Protein AF-A0A316QY77-F1 (afdb_monomer_lite)

pLDDT: mean 83.83, std 14.57, range [54.03, 97.31]

Foldseek 3Di:
DEAAPVCQDVCCDDVSVNQVVVCVVVVDNDDYYYPVRVVVVVVVVVVVVVVVDDDPCPVPDDDDD

Secondary structure (DSSP, 8-state):
-EE-GGGHHHHH-GGGHHHHHHHHHH-S----EEHHHHHHHHHHHHHHHHHTT--TTTT--PPP-

Radius of gyration: 19.52 Å; chains: 1; bounding box: 30×34×57 Å

Structure (mmCIF, N/CA/C/O backbone):
data_AF-A0A316QY77-F1
#
_entry.id   AF-A0A316QY77-F1
#
loop_
_atom_site.group_PDB
_atom_site.id
_atom_site.type_symbol
_atom_site.label_atom_id
_atom_site.label_alt_id
_atom_site.label_comp_id
_atom_site.label_asym_id
_atom_site.label_entity_id
_atom_site.label_seq_id
_atom_site.pdbx_PDB_ins_code
_atom_site.Cartn_x
_atom_site.Cartn_y
_atom_site.Cartn_z
_atom_site.occupancy
_atom_site.B_iso_or_equiv
_atom_site.auth_seq_id
_atom_site.auth_comp_id
_atom_site.auth_asym_id
_atom_site.auth_atom_id
_atom_site.pdbx_PDB_model_num
ATOM 1 N N . VAL A 1 1 ? -2.383 -3.105 -5.766 1.00 91.31 1 VAL A N 1
ATOM 2 C CA . VAL A 1 1 ? -2.567 -1.864 -6.558 1.00 91.31 1 VAL A CA 1
ATOM 3 C C . VAL A 1 1 ? -1.193 -1.381 -6.978 1.00 91.31 1 VAL A C 1
ATOM 5 O O . VAL A 1 1 ? -0.299 -1.406 -6.141 1.00 91.31 1 VAL A O 1
ATOM 8 N N . VAL A 1 2 ? -1.019 -0.996 -8.243 1.00 93.62 2 VAL A N 1
ATOM 9 C CA . VAL A 1 2 ? 0.254 -0.464 -8.756 1.00 93.62 2 VAL A CA 1
ATOM 10 C C . VAL A 1 2 ? 0.103 1.037 -8.970 1.00 93.62 2 VAL A C 1
ATOM 12 O O . VAL A 1 2 ? -0.896 1.475 -9.540 1.00 93.62 2 VAL A O 1
ATOM 15 N N . VAL A 1 3 ? 1.063 1.817 -8.481 1.00 94.38 3 VAL A N 1
ATOM 16 C CA . VAL A 1 3 ? 1.099 3.278 -8.629 1.00 94.38 3 VAL A CA 1
ATOM 17 C C . VAL A 1 3 ? 2.433 3.725 -9.226 1.00 94.38 3 VAL A C 1
ATOM 19 O O . VAL A 1 3 ? 3.434 3.038 -9.039 1.00 94.38 3 VAL A O 1
ATOM 22 N N . PRO A 1 4 ? 2.492 4.878 -9.908 1.00 96.25 4 PRO A N 1
ATOM 23 C CA . PRO A 1 4 ? 3.765 5.460 -10.318 1.00 96.25 4 PRO A CA 1
ATOM 24 C C . PRO A 1 4 ? 4.700 5.697 -9.121 1.00 96.25 4 PRO A C 1
ATOM 26 O O . PRO A 1 4 ? 4.244 6.080 -8.039 1.00 96.25 4 PRO A O 1
ATOM 29 N N . ASP A 1 5 ? 6.010 5.525 -9.313 1.00 94.25 5 ASP A N 1
ATOM 30 C CA . ASP A 1 5 ? 7.023 5.646 -8.249 1.00 94.25 5 ASP A CA 1
ATOM 31 C C . ASP A 1 5 ? 6.974 6.994 -7.509 1.00 94.25 5 ASP A C 1
ATOM 33 O O . ASP A 1 5 ? 7.068 7.051 -6.282 1.00 94.25 5 ASP A O 1
ATOM 37 N N . ASN A 1 6 ? 6.724 8.087 -8.233 1.00 96.31 6 ASN A N 1
ATOM 38 C CA . ASN A 1 6 ? 6.604 9.430 -7.657 1.00 96.31 6 ASN A CA 1
ATOM 39 C C . ASN A 1 6 ? 5.363 9.622 -6.762 1.00 96.31 6 ASN A C 1
ATOM 41 O O . ASN A 1 6 ? 5.317 10.565 -5.973 1.00 96.31 6 ASN A O 1
ATOM 45 N N . GLN A 1 7 ? 4.359 8.751 -6.875 1.00 95.69 7 GLN A N 1
ATOM 46 C CA . GLN A 1 7 ? 3.113 8.815 -6.112 1.00 95.69 7 GLN A CA 1
ATOM 47 C C . GLN A 1 7 ? 3.046 7.777 -4.992 1.00 95.69 7 GLN A C 1
ATOM 49 O O . GLN A 1 7 ? 2.091 7.802 -4.216 1.00 95.69 7 GLN A O 1
ATOM 54 N N . LEU A 1 8 ? 4.051 6.907 -4.850 1.00 93.88 8 LEU A N 1
ATOM 55 C CA . LEU A 1 8 ? 4.052 5.849 -3.840 1.00 93.88 8 LEU A CA 1
ATOM 56 C C . LEU A 1 8 ? 3.843 6.410 -2.425 1.00 93.88 8 LEU A C 1
ATOM 58 O O . LEU A 1 8 ? 2.944 5.978 -1.704 1.00 93.88 8 LEU A O 1
ATOM 62 N N . SER A 1 9 ? 4.599 7.443 -2.054 1.00 94.88 9 SER A N 1
ATOM 63 C CA . SER A 1 9 ? 4.479 8.096 -0.743 1.00 94.88 9 SER A CA 1
ATOM 64 C C . SER A 1 9 ? 3.101 8.720 -0.509 1.00 94.88 9 SER A C 1
ATOM 66 O O . SER A 1 9 ? 2.574 8.658 0.601 1.00 94.88 9 SER A O 1
ATOM 68 N N . LEU A 1 10 ? 2.494 9.305 -1.548 1.00 95.44 10 LEU A N 1
ATOM 69 C CA . LEU A 1 10 ? 1.158 9.899 -1.467 1.00 95.44 10 LEU A CA 1
ATOM 70 C C . LEU A 1 10 ? 0.076 8.819 -1.321 1.00 95.44 10 LEU A C 1
ATOM 72 O O . LEU A 1 10 ? -0.832 8.958 -0.500 1.00 95.44 10 LEU A O 1
ATOM 76 N N . ALA A 1 11 ? 0.194 7.733 -2.085 1.00 94.31 11 ALA A N 1
ATOM 77 C CA . ALA A 1 11 ? -0.722 6.599 -2.043 1.00 94.31 11 ALA A CA 1
ATOM 78 C C . ALA A 1 11 ? -0.684 5.885 -0.682 1.00 94.31 11 ALA A C 1
ATOM 80 O O . ALA A 1 11 ? -1.729 5.499 -0.157 1.00 94.31 11 ALA A O 1
ATOM 81 N N . ILE A 1 12 ? 0.501 5.773 -0.070 1.00 94.75 12 ILE A N 1
ATOM 82 C CA . ILE A 1 12 ? 0.657 5.235 1.287 1.00 94.75 12 ILE A CA 1
ATOM 83 C C . ILE A 1 12 ? 0.107 6.223 2.330 1.00 94.75 12 ILE A C 1
ATOM 85 O O . ILE A 1 12 ? -0.638 5.844 3.242 1.00 94.75 12 ILE A O 1
ATOM 89 N N . GLY A 1 13 ? 0.431 7.508 2.171 1.00 94.94 13 GLY A N 1
ATOM 90 C CA . GLY A 1 13 ? 0.125 8.563 3.131 1.00 94.94 13 GLY A CA 1
ATOM 91 C C . GLY A 1 13 ? 1.047 8.537 4.355 1.00 94.94 13 GLY A C 1
ATOM 92 O O . GLY A 1 13 ? 1.798 7.588 4.591 1.00 94.94 13 GLY A O 1
ATOM 93 N N . LYS A 1 14 ? 0.990 9.592 5.175 1.00 95.50 14 LYS A N 1
ATOM 94 C CA . LYS A 1 14 ? 1.787 9.678 6.408 1.00 95.50 14 LYS A CA 1
ATOM 95 C C . LYS A 1 14 ? 1.433 8.512 7.337 1.00 95.50 14 LYS A C 1
ATOM 97 O O . LYS A 1 14 ? 0.259 8.288 7.616 1.00 95.50 14 LYS A O 1
ATOM 102 N N . GLU A 1 15 ? 2.443 7.760 7.778 1.00 94.00 15 GLU A N 1
ATOM 103 C CA . GLU A 1 15 ? 2.276 6.568 8.632 1.00 94.00 15 GLU A CA 1
ATOM 104 C C . GLU A 1 15 ? 1.299 5.512 8.062 1.00 94.00 15 GLU A C 1
ATOM 106 O O . GLU A 1 15 ? 0.692 4.739 8.806 1.00 94.00 15 GLU A O 1
ATOM 111 N N . GLY A 1 16 ? 1.115 5.472 6.735 1.00 94.75 16 GLY A N 1
ATOM 112 C CA . GLY A 1 16 ? 0.202 4.521 6.092 1.00 94.75 16 GLY A CA 1
ATOM 113 C C . GLY A 1 16 ? -1.283 4.833 6.301 1.00 94.75 16 GLY A C 1
ATOM 114 O O . GLY A 1 16 ? -2.127 3.942 6.157 1.00 94.75 16 GLY A O 1
ATOM 115 N N . GLN A 1 17 ? -1.626 6.070 6.682 1.00 96.69 17 GLN A N 1
ATOM 116 C CA . GLN A 1 17 ? -3.001 6.468 6.987 1.00 96.69 17 GLN A CA 1
ATOM 117 C C . GLN A 1 17 ? -3.958 6.215 5.815 1.00 96.69 17 GLN A C 1
ATOM 119 O O . GLN A 1 17 ? -5.048 5.684 6.036 1.00 96.69 17 GLN A O 1
ATOM 124 N N . ASN A 1 18 ? -3.548 6.531 4.584 1.00 95.56 18 ASN A N 1
ATOM 125 C CA . ASN A 1 18 ? -4.405 6.385 3.406 1.00 95.56 18 ASN A CA 1
ATOM 126 C C . ASN A 1 18 ? -4.738 4.910 3.150 1.00 95.56 18 ASN A C 1
ATOM 128 O O . ASN A 1 18 ? -5.910 4.562 3.004 1.00 95.56 18 ASN A O 1
ATOM 132 N N . VAL A 1 19 ? -3.738 4.024 3.215 1.00 96.19 19 VAL A N 1
ATOM 133 C CA . VAL A 1 19 ? -3.933 2.569 3.058 1.00 96.19 19 VAL A CA 1
ATOM 134 C C . VAL A 1 19 ? -4.825 2.009 4.159 1.00 96.19 19 VAL A C 1
ATOM 136 O O . VAL A 1 19 ? -5.738 1.232 3.886 1.00 96.19 19 VAL A O 1
ATOM 139 N N . ARG A 1 20 ? -4.603 2.423 5.414 1.00 95.62 20 ARG A N 1
ATOM 140 C CA . ARG A 1 20 ? -5.380 1.935 6.562 1.00 95.62 20 ARG A CA 1
ATOM 141 C C . ARG A 1 20 ? -6.844 2.360 6.479 1.00 95.62 20 ARG A C 1
ATOM 143 O O . ARG A 1 20 ? -7.720 1.565 6.813 1.00 95.62 20 ARG A O 1
ATOM 150 N N . LEU A 1 21 ? -7.115 3.594 6.056 1.00 96.50 21 LEU A N 1
ATOM 151 C CA . LEU A 1 21 ? -8.480 4.078 5.852 1.00 96.50 21 LEU A CA 1
ATOM 152 C C . LEU A 1 21 ? -9.154 3.352 4.685 1.00 96.50 21 LEU A C 1
ATOM 154 O O . LEU A 1 21 ? -10.270 2.869 4.849 1.00 96.50 21 LEU A O 1
ATOM 158 N N . ALA A 1 22 ? -8.467 3.196 3.553 1.00 96.12 22 ALA A N 1
ATOM 159 C CA . ALA A 1 22 ? -8.998 2.485 2.394 1.00 96.12 22 ALA A CA 1
ATOM 160 C C . ALA A 1 22 ? -9.288 1.004 2.703 1.00 96.12 22 ALA A C 1
ATOM 162 O O . ALA A 1 22 ? -10.331 0.484 2.307 1.00 96.12 22 ALA A O 1
ATOM 163 N N . ALA A 1 23 ? -8.428 0.339 3.480 1.00 97.00 23 ALA A N 1
ATOM 164 C CA . ALA A 1 23 ? -8.649 -1.037 3.921 1.00 97.00 23 ALA A CA 1
ATOM 165 C C . ALA A 1 23 ? -9.865 -1.151 4.853 1.00 97.00 23 ALA A C 1
ATOM 167 O O . ALA A 1 23 ? -10.663 -2.072 4.713 1.00 97.00 23 ALA A O 1
ATOM 168 N N . LYS A 1 24 ? -10.059 -0.189 5.768 1.00 96.56 24 LYS A N 1
ATOM 169 C CA . LYS A 1 24 ? -11.253 -0.133 6.632 1.00 96.56 24 LYS A CA 1
ATOM 170 C C . LYS A 1 24 ? -12.535 0.149 5.850 1.00 96.56 24 LYS A C 1
ATOM 172 O O . LYS A 1 24 ? -13.573 -0.402 6.189 1.00 96.56 24 LYS A O 1
ATOM 177 N N . LEU A 1 25 ? -12.463 1.011 4.836 1.00 97.31 25 LEU A N 1
ATOM 178 C CA . LEU A 1 25 ? -13.615 1.411 4.031 1.00 97.31 25 LEU A CA 1
ATOM 179 C C . LEU A 1 25 ? -14.067 0.295 3.085 1.00 97.31 25 LEU A C 1
ATOM 181 O O . LEU A 1 25 ? -15.259 0.077 2.910 1.00 97.31 25 LEU A O 1
ATOM 185 N N . THR A 1 26 ? -13.111 -0.400 2.472 1.00 96.62 26 THR A N 1
ATOM 186 C CA . THR A 1 26 ? -13.402 -1.479 1.522 1.00 96.62 26 THR A CA 1
ATOM 187 C C . THR A 1 26 ? -13.613 -2.817 2.221 1.00 96.62 26 THR A C 1
ATOM 189 O O . THR A 1 26 ? -14.372 -3.644 1.729 1.00 96.62 26 THR A O 1
ATOM 192 N N . GLY A 1 27 ? -12.950 -3.046 3.357 1.00 96.50 27 GLY A N 1
ATOM 193 C CA . GLY A 1 27 ? -12.859 -4.354 4.006 1.00 96.50 27 GLY A CA 1
ATOM 194 C C . GLY A 1 27 ? -11.814 -5.281 3.372 1.00 96.50 27 GLY A C 1
ATOM 195 O O . GLY A 1 27 ? -11.759 -6.457 3.718 1.00 96.50 27 GLY A O 1
ATOM 196 N N . TRP A 1 28 ? -10.989 -4.778 2.448 1.00 96.44 28 TRP A N 1
ATOM 197 C CA . TRP A 1 28 ? -9.993 -5.570 1.726 1.00 96.44 28 TRP A CA 1
ATOM 198 C C . TRP A 1 28 ? -8.584 -5.284 2.239 1.00 96.44 28 TRP A C 1
ATOM 200 O O . TRP A 1 28 ? -8.257 -4.174 2.664 1.00 96.44 28 TRP A O 1
ATOM 210 N N . LYS A 1 29 ? -7.710 -6.292 2.152 1.00 94.25 29 LYS A N 1
ATOM 211 C CA . LYS A 1 29 ? -6.272 -6.096 2.346 1.00 94.25 29 LYS A CA 1
ATOM 212 C C . LYS A 1 29 ? -5.708 -5.398 1.109 1.00 94.25 29 LYS A C 1
ATOM 214 O O . LYS A 1 29 ? -5.674 -5.983 0.030 1.00 94.25 29 LYS A O 1
ATOM 219 N N . ILE A 1 30 ? -5.271 -4.154 1.275 1.00 94.25 30 ILE A N 1
ATOM 220 C CA . ILE A 1 30 ? -4.707 -3.346 0.193 1.00 94.25 30 ILE A CA 1
ATOM 221 C C . ILE A 1 30 ? -3.186 -3.397 0.285 1.00 94.25 30 ILE A C 1
ATOM 223 O O . ILE A 1 30 ? -2.614 -3.008 1.301 1.00 94.25 30 ILE A O 1
ATOM 227 N N . ASP A 1 31 ? -2.555 -3.864 -0.787 1.00 93.44 31 ASP A N 1
ATOM 228 C CA . ASP A 1 31 ? -1.111 -3.783 -0.997 1.00 93.44 31 ASP A CA 1
ATOM 229 C C . ASP A 1 31 ? -0.817 -2.785 -2.124 1.00 93.44 31 ASP A C 1
ATOM 231 O O . ASP A 1 31 ? -1.483 -2.812 -3.171 1.00 93.44 31 ASP A O 1
ATOM 235 N N . ILE A 1 32 ? 0.132 -1.879 -1.892 1.00 92.81 32 ILE A N 1
ATOM 236 C CA . ILE A 1 32 ? 0.509 -0.819 -2.832 1.00 92.81 32 ILE A CA 1
ATOM 237 C C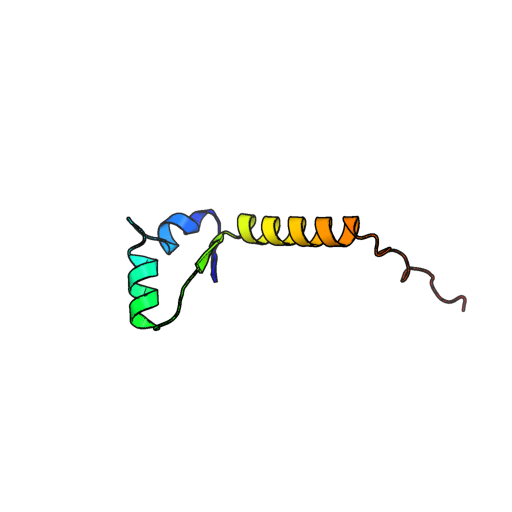 . ILE A 1 32 ? 1.968 -1.024 -3.208 1.00 92.81 32 ILE A C 1
ATOM 239 O O . ILE A 1 32 ? 2.846 -0.939 -2.356 1.00 92.81 32 ILE A O 1
ATOM 243 N N . LYS A 1 33 ? 2.208 -1.245 -4.498 1.00 94.12 33 LYS A N 1
ATOM 244 C CA . LYS A 1 33 ? 3.544 -1.375 -5.080 1.00 94.12 33 LYS A CA 1
ATOM 245 C C . LYS A 1 33 ? 3.763 -0.263 -6.092 1.00 94.12 33 LYS A C 1
ATOM 247 O O . LYS A 1 33 ? 2.800 0.203 -6.709 1.00 94.12 33 LYS A O 1
ATOM 252 N N . SER A 1 34 ? 5.007 0.166 -6.263 1.00 95.81 34 SER A N 1
ATOM 253 C CA . SER A 1 34 ? 5.326 1.066 -7.365 1.00 95.81 34 SER A CA 1
ATOM 254 C C . SER A 1 34 ? 5.407 0.314 -8.694 1.00 95.81 34 SER A C 1
ATOM 256 O O . SER A 1 34 ? 5.536 -0.911 -8.706 1.00 95.81 34 SER A O 1
ATOM 258 N N . SER A 1 35 ? 5.336 1.039 -9.811 1.00 92.25 35 SER A N 1
ATOM 259 C CA . SER A 1 35 ? 5.575 0.507 -11.159 1.00 92.25 35 SER A CA 1
ATOM 260 C C . SER A 1 35 ? 6.900 -0.242 -11.234 1.00 92.25 35 SER A C 1
ATOM 262 O O . SER A 1 35 ? 6.907 -1.416 -11.589 1.00 92.25 35 SER A O 1
ATOM 264 N N . SER A 1 36 ? 7.987 0.386 -10.776 1.00 91.94 36 SER A N 1
ATOM 265 C CA . SER A 1 36 ? 9.318 -0.229 -10.796 1.00 91.94 36 SER A CA 1
ATOM 266 C C . SER A 1 36 ? 9.381 -1.505 -9.952 1.00 91.94 36 SER A C 1
ATOM 268 O O . SER A 1 36 ? 10.030 -2.475 -10.328 1.00 91.94 36 SER A O 1
ATOM 270 N N . GLN A 1 37 ? 8.693 -1.533 -8.807 1.00 88.50 37 GLN A N 1
ATOM 271 C CA . GLN A 1 37 ? 8.678 -2.712 -7.944 1.00 88.50 37 GLN A CA 1
ATOM 272 C C . GLN A 1 37 ? 7.845 -3.856 -8.536 1.00 88.50 37 GLN A C 1
ATOM 274 O O . GLN A 1 37 ? 8.207 -5.019 -8.394 1.00 88.50 37 GLN A O 1
ATOM 279 N N . ALA A 1 38 ? 6.753 -3.536 -9.231 1.00 87.25 38 ALA A N 1
ATOM 280 C CA . ALA A 1 38 ? 5.972 -4.528 -9.959 1.00 87.25 38 ALA A CA 1
ATOM 281 C C . ALA A 1 38 ? 6.746 -5.106 -11.159 1.00 87.25 38 ALA A C 1
ATOM 283 O O . ALA A 1 38 ? 6.645 -6.301 -11.416 1.00 87.25 38 ALA A O 1
ATOM 284 N N . GLU A 1 39 ? 7.528 -4.285 -11.863 1.00 87.25 39 GLU A N 1
ATOM 285 C CA . GLU A 1 39 ? 8.410 -4.730 -12.952 1.00 87.25 39 GLU A CA 1
ATOM 286 C C . GLU A 1 39 ? 9.514 -5.660 -12.435 1.00 87.25 39 GLU A C 1
ATOM 288 O O . GLU A 1 39 ? 9.691 -6.753 -12.965 1.00 87.25 39 GLU A O 1
ATOM 293 N N . GLN A 1 40 ? 10.176 -5.297 -11.333 1.00 87.25 40 GLN A N 1
ATOM 294 C CA . GLN A 1 40 ? 11.198 -6.143 -10.706 1.00 87.25 40 GLN A CA 1
ATOM 295 C C . GLN A 1 40 ? 10.652 -7.507 -10.271 1.00 87.25 40 GLN A C 1
ATOM 297 O O . GLN A 1 40 ? 11.300 -8.527 -10.495 1.00 87.25 40 GLN A O 1
ATOM 302 N N . ASP A 1 41 ? 9.456 -7.544 -9.676 1.00 83.88 41 ASP A N 1
ATOM 303 C CA . ASP A 1 41 ? 8.812 -8.803 -9.287 1.00 83.88 41 ASP A CA 1
ATOM 304 C C . ASP A 1 41 ? 8.558 -9.712 -10.512 1.00 83.88 41 ASP A C 1
ATOM 306 O O . ASP A 1 41 ? 8.686 -10.934 -10.418 1.00 83.88 41 ASP A O 1
ATOM 310 N N . MET A 1 42 ? 8.226 -9.124 -11.669 1.00 80.69 42 MET A N 1
ATOM 311 C CA . MET A 1 42 ? 8.009 -9.853 -12.926 1.00 80.69 42 MET A CA 1
ATOM 312 C C . MET A 1 42 ? 9.326 -10.345 -13.533 1.00 80.69 42 MET A C 1
ATOM 314 O O . MET A 1 42 ? 9.397 -11.484 -13.993 1.00 80.69 42 MET A O 1
ATOM 318 N N . ASP A 1 43 ? 10.378 -9.527 -13.497 1.00 81.25 43 ASP A N 1
ATOM 319 C CA . ASP A 1 43 ? 11.706 -9.903 -13.986 1.00 81.25 43 ASP A CA 1
ATOM 320 C C . ASP A 1 43 ? 12.294 -11.071 -13.191 1.00 81.25 43 ASP A C 1
ATOM 322 O O . ASP A 1 43 ? 12.839 -12.002 -13.782 1.00 81.25 43 ASP A O 1
ATOM 326 N N . ILE A 1 44 ? 12.134 -11.066 -11.862 1.00 78.44 44 ILE A N 1
ATOM 327 C CA . ILE A 1 44 ? 12.561 -12.171 -10.991 1.00 78.44 44 ILE A CA 1
ATOM 328 C C . ILE A 1 44 ? 11.806 -13.453 -11.354 1.00 78.44 44 ILE A C 1
ATOM 330 O O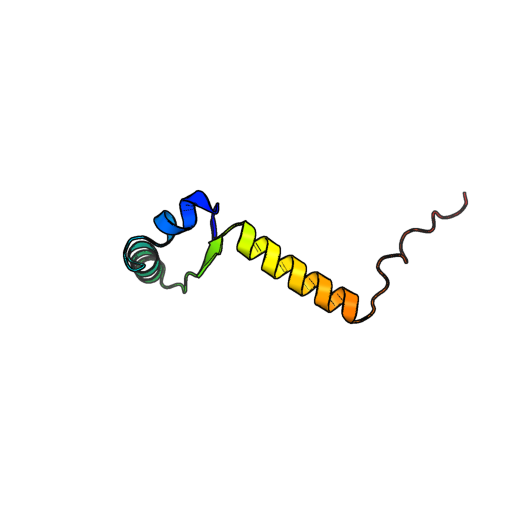 . ILE A 1 44 ? 12.426 -14.494 -11.559 1.00 78.44 44 ILE A O 1
ATOM 334 N N . TYR A 1 45 ? 10.482 -13.375 -11.511 1.00 79.12 45 TYR A N 1
ATOM 335 C CA . TYR A 1 45 ? 9.671 -14.530 -11.900 1.00 79.12 45 TYR A CA 1
ATOM 336 C C . TYR A 1 45 ? 10.082 -15.103 -13.266 1.00 79.12 45 TYR A C 1
ATOM 338 O O . TYR A 1 45 ? 10.205 -16.319 -13.433 1.00 79.12 45 TYR A O 1
ATOM 346 N N . ASN A 1 46 ? 10.339 -14.228 -14.240 1.00 79.00 46 ASN A N 1
ATOM 347 C CA . ASN A 1 46 ? 10.797 -14.619 -15.570 1.00 79.00 46 ASN A CA 1
ATOM 348 C C . ASN A 1 46 ? 12.204 -15.229 -15.530 1.00 79.00 46 ASN A C 1
ATOM 350 O O . ASN A 1 46 ? 12.467 -16.215 -16.217 1.00 79.00 46 ASN A O 1
ATOM 354 N N . ALA A 1 47 ? 13.112 -14.673 -14.725 1.00 76.06 47 ALA A N 1
ATOM 355 C CA . ALA A 1 47 ? 14.455 -15.209 -14.538 1.00 76.06 47 ALA A CA 1
ATOM 356 C C . ALA A 1 47 ? 14.423 -16.610 -13.911 1.00 76.06 47 ALA A C 1
ATOM 358 O O . ALA A 1 47 ? 15.123 -17.500 -14.395 1.00 76.06 47 ALA A O 1
ATOM 359 N N . ASP A 1 48 ? 13.568 -16.833 -12.911 1.00 75.00 48 ASP A N 1
ATOM 360 C CA . ASP A 1 48 ? 13.375 -18.144 -12.283 1.00 75.00 48 ASP A CA 1
ATOM 361 C C . ASP A 1 48 ? 12.789 -19.171 -13.272 1.00 75.00 48 ASP A C 1
ATOM 363 O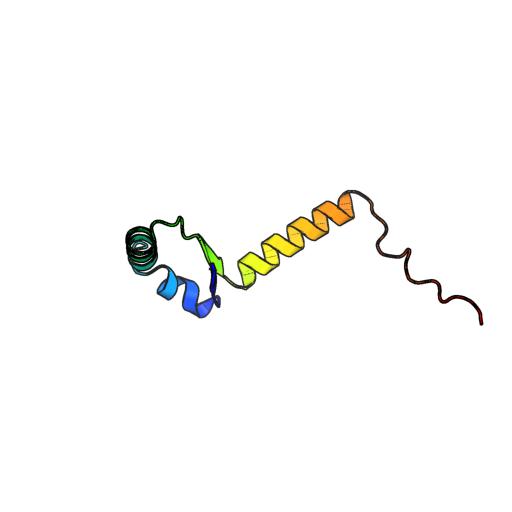 O . ASP A 1 48 ? 13.252 -20.314 -13.328 1.00 75.00 48 ASP A O 1
ATOM 367 N N . MET A 1 49 ? 11.824 -18.773 -14.115 1.00 68.25 49 MET A N 1
ATOM 368 C CA . MET A 1 49 ? 11.300 -19.627 -15.195 1.00 68.25 49 MET A CA 1
ATOM 369 C C . MET A 1 49 ? 12.357 -19.964 -16.254 1.00 68.25 49 MET A C 1
ATOM 371 O O . MET A 1 49 ? 12.433 -21.104 -16.713 1.00 68.25 49 MET A O 1
ATOM 375 N N . ASN A 1 50 ? 13.195 -18.996 -16.621 1.00 68.06 50 ASN A N 1
ATOM 376 C CA . ASN A 1 50 ? 14.286 -19.202 -17.573 1.00 68.06 50 ASN A CA 1
ATOM 377 C C . ASN A 1 50 ? 15.391 -20.095 -16.995 1.00 68.06 50 ASN A C 1
ATOM 379 O O . ASN A 1 50 ? 15.933 -20.945 -17.701 1.00 68.06 50 ASN A O 1
ATOM 383 N N . ALA A 1 51 ? 15.687 -19.964 -15.699 1.00 68.44 51 ALA A N 1
ATOM 384 C CA . ALA A 1 51 ? 16.636 -20.818 -14.991 1.00 68.44 51 ALA A CA 1
ATOM 385 C C . ALA A 1 51 ? 16.141 -22.272 -14.859 1.00 68.44 51 ALA A C 1
ATOM 387 O O . ALA A 1 51 ? 16.956 -23.194 -14.831 1.00 68.44 51 ALA A O 1
ATOM 388 N N . ALA A 1 52 ? 14.821 -22.493 -14.841 1.00 66.12 52 ALA A N 1
ATOM 389 C CA . ALA A 1 52 ? 14.205 -23.822 -14.875 1.00 66.12 52 ALA A CA 1
ATOM 390 C C . ALA A 1 52 ? 14.243 -24.501 -16.265 1.00 66.12 52 ALA A C 1
ATOM 392 O O . ALA A 1 52 ? 13.772 -25.631 -16.401 1.00 66.12 52 ALA A O 1
ATOM 393 N N . GLY A 1 53 ? 14.838 -23.861 -17.281 1.00 60.31 53 GLY A N 1
ATOM 394 C CA . GLY A 1 53 ? 15.200 -24.509 -18.542 1.00 60.31 53 GLY A CA 1
ATOM 395 C C . GLY A 1 53 ? 14.026 -24.833 -19.465 1.00 60.31 53 GLY A C 1
ATOM 396 O O . GLY A 1 53 ? 13.998 -25.914 -20.052 1.00 60.31 53 GLY A O 1
ATOM 397 N N . GLN A 1 54 ? 13.067 -23.917 -19.626 1.00 58.91 54 GLN A N 1
ATOM 398 C CA . GLN A 1 54 ? 12.151 -23.972 -20.769 1.00 58.91 54 GLN A CA 1
ATOM 399 C C . GLN A 1 54 ? 12.705 -23.119 -21.923 1.00 58.91 54 GLN A C 1
ATOM 401 O O . GLN A 1 54 ? 12.758 -21.897 -21.788 1.00 58.91 54 GLN A O 1
ATOM 406 N N . PRO A 1 55 ? 13.138 -23.733 -23.042 1.00 57.38 55 PRO A N 1
ATOM 407 C CA . PRO A 1 55 ? 13.619 -22.995 -24.207 1.00 57.38 55 PRO A CA 1
ATOM 408 C C . PRO A 1 55 ? 12.488 -22.139 -24.798 1.00 57.38 55 PRO A C 1
ATOM 410 O O . PRO 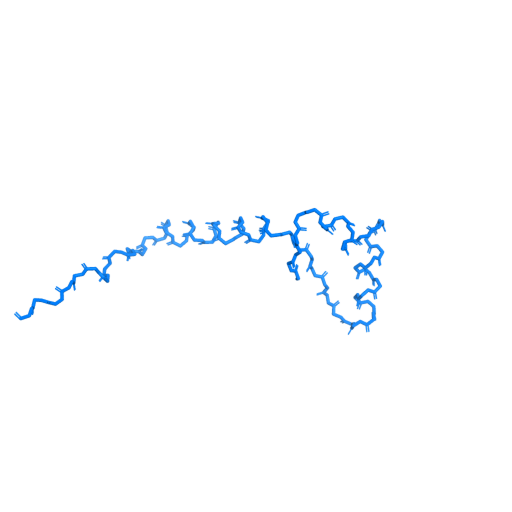A 1 55 ? 11.465 -22.663 -25.243 1.00 57.38 55 PRO A O 1
ATOM 413 N N . GLN A 1 56 ? 12.656 -20.813 -24.764 1.00 57.44 56 GLN A N 1
ATOM 414 C CA . GLN A 1 56 ? 11.707 -19.828 -25.313 1.00 57.44 56 GLN A CA 1
ATOM 415 C C . GLN A 1 56 ? 11.809 -19.685 -26.846 1.00 57.44 56 GLN A C 1
ATOM 417 O O . GLN A 1 56 ? 11.053 -18.940 -27.462 1.00 57.44 56 GLN A O 1
ATOM 422 N N . ASP A 1 57 ? 12.724 -20.417 -27.472 1.00 57.38 57 ASP A N 1
ATOM 423 C CA . ASP A 1 57 ? 13.126 -20.328 -28.874 1.00 57.38 57 ASP A CA 1
ATOM 424 C C . ASP A 1 57 ? 12.458 -21.3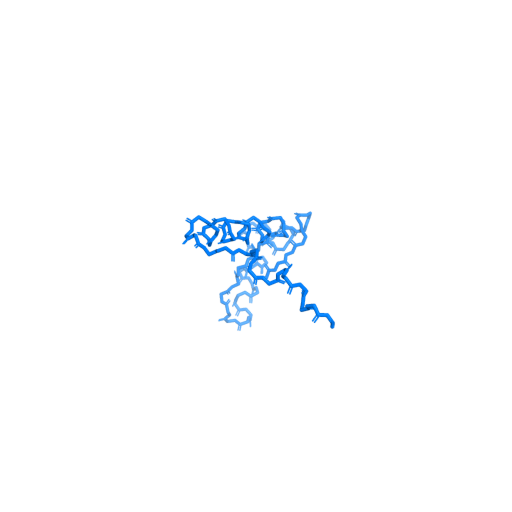66 -29.800 1.00 57.38 57 ASP A C 1
ATOM 426 O O . ASP A 1 57 ? 12.629 -21.308 -31.015 1.00 57.38 57 ASP A O 1
ATOM 430 N N . ALA A 1 58 ? 11.612 -22.264 -29.284 1.00 54.03 58 ALA A N 1
ATOM 431 C CA . ALA A 1 58 ? 10.992 -23.332 -30.085 1.00 54.03 58 ALA A CA 1
ATOM 432 C C . ALA A 1 58 ? 9.793 -22.907 -30.975 1.00 54.03 58 ALA A C 1
ATOM 434 O O . ALA A 1 58 ? 9.201 -23.756 -31.638 1.00 54.03 58 ALA A O 1
ATOM 435 N N . TYR A 1 59 ? 9.428 -21.620 -31.027 1.00 57.59 59 TYR A N 1
ATOM 436 C CA . TYR A 1 59 ? 8.339 -21.096 -31.878 1.00 57.59 59 TYR A CA 1
ATOM 437 C C . TYR A 1 59 ? 8.844 -20.139 -32.973 1.00 57.59 59 TYR A C 1
ATOM 439 O O . TYR A 1 59 ? 8.164 -19.177 -33.327 1.00 57.59 59 TYR A O 1
ATOM 447 N N . GLY A 1 60 ? 10.054 -20.388 -33.482 1.00 58.75 60 GLY A N 1
ATOM 448 C CA . GLY A 1 60 ? 10.731 -19.560 -34.485 1.00 58.75 60 GLY A CA 1
ATOM 449 C C . GLY A 1 60 ? 11.178 -20.289 -35.756 1.00 58.75 60 GLY A C 1
ATOM 450 O O . GLY A 1 60 ? 12.045 -19.770 -36.450 1.00 58.75 60 GLY A O 1
ATOM 451 N N . GLU A 1 61 ? 10.627 -21.462 -36.080 1.00 57.50 61 GLU A N 1
ATOM 452 C CA . GLU A 1 61 ? 10.788 -22.055 -37.416 1.00 57.50 61 GLU A CA 1
ATOM 453 C C . GLU A 1 61 ? 9.539 -21.754 -38.251 1.00 57.50 61 GLU A C 1
ATOM 455 O O . GLU A 1 61 ? 8.478 -22.358 -38.080 1.00 57.50 61 GLU A O 1
ATOM 460 N N . GLU A 1 62 ? 9.658 -20.769 -39.144 1.00 58.28 62 GLU A N 1
ATOM 461 C CA . GLU A 1 62 ? 8.706 -20.562 -40.232 1.00 58.28 62 GLU A CA 1
ATOM 462 C C . GLU A 1 62 ? 8.561 -21.869 -41.027 1.00 58.28 62 GLU A C 1
ATOM 464 O O . G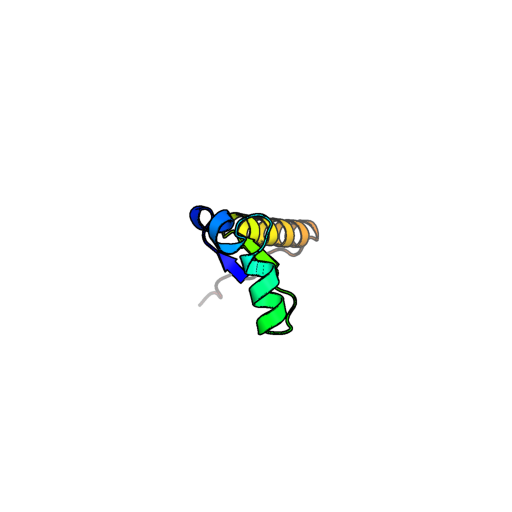LU A 1 62 ? 9.541 -22.429 -41.520 1.00 58.28 62 GLU A O 1
ATOM 469 N N . LEU A 1 63 ? 7.324 -22.358 -41.154 1.00 58.94 63 LEU A N 1
ATOM 470 C CA . LEU A 1 63 ? 6.980 -23.454 -42.059 1.00 58.94 63 LEU A CA 1
ATOM 471 C C . LEU A 1 63 ? 7.488 -23.113 -43.474 1.00 58.94 63 LEU A C 1
ATOM 473 O O . LEU A 1 63 ? 7.121 -22.049 -43.985 1.00 58.94 63 LEU A O 1
ATOM 477 N N . PRO A 1 64 ? 8.281 -23.974 -44.139 1.00 66.94 64 PRO A N 1
ATOM 478 C CA . PRO A 1 64 ? 8.598 -23.751 -45.542 1.00 66.94 64 PRO A CA 1
ATOM 479 C C . PRO A 1 64 ? 7.304 -23.839 -46.365 1.00 66.94 64 PRO A C 1
ATOM 481 O O . PRO A 1 64 ? 6.513 -24.768 -46.183 1.00 66.94 64 PRO A O 1
ATOM 484 N N . GLN A 1 65 ? 7.094 -22.832 -47.219 1.00 71.00 65 GLN A N 1
ATOM 485 C CA . GLN A 1 65 ? 5.978 -22.726 -48.171 1.00 71.00 65 GLN A CA 1
ATOM 486 C C . GLN A 1 65 ? 6.045 -23.814 -49.247 1.00 71.00 65 GLN A C 1
ATOM 488 O O . GLN A 1 65 ? 7.171 -24.112 -49.711 1.00 71.00 65 GLN A O 1
#

Sequence (65 aa):
VVVPDNQLSLAIGKEGQNVRLAAKLTGWKIDIKSSSQAEQDMDIYNADMNAAGQPQDAYGEELPQ